Protein AF-A0A8S3IRY0-F1 (afdb_monomer_lite)

Structure (mmCIF, N/CA/C/O backbone):
data_AF-A0A8S3IRY0-F1
#
_entry.id   AF-A0A8S3IRY0-F1
#
loop_
_atom_site.group_PDB
_atom_site.id
_atom_site.type_symbol
_atom_site.label_atom_id
_atom_site.label_alt_id
_atom_site.label_comp_id
_atom_site.label_asym_id
_atom_site.label_entity_id
_atom_site.label_seq_id
_atom_site.pdbx_PDB_ins_code
_atom_site.Cartn_x
_atom_site.Cartn_y
_atom_site.Cartn_z
_atom_site.occupancy
_atom_site.B_iso_or_equiv
_atom_site.auth_seq_id
_atom_site.auth_comp_id
_atom_site.auth_asym_id
_atom_site.auth_atom_id
_atom_site.pdbx_PDB_model_num
ATOM 1 N N . MET A 1 1 ? 12.748 3.966 -2.508 1.00 81.06 1 MET A N 1
ATOM 2 C CA . MET A 1 1 ? 11.471 3.591 -1.852 1.00 81.06 1 MET A CA 1
ATOM 3 C C . MET A 1 1 ? 11.578 2.173 -1.294 1.00 81.06 1 MET A C 1
ATOM 5 O O . MET A 1 1 ? 12.312 1.387 -1.878 1.00 81.06 1 MET A O 1
ATOM 9 N N . SER A 1 2 ? 10.884 1.842 -0.197 1.00 91.06 2 SER A N 1
ATOM 10 C CA . SER A 1 2 ? 10.804 0.471 0.347 1.00 91.06 2 SER A CA 1
ATOM 11 C C . SER A 1 2 ? 9.357 0.097 0.680 1.00 91.06 2 SER A C 1
ATOM 13 O O . SER A 1 2 ? 8.567 0.961 1.067 1.00 91.06 2 SER A O 1
ATOM 15 N N . GLY A 1 3 ? 9.006 -1.189 0.567 1.00 91.81 3 GLY A N 1
ATOM 16 C CA . GLY A 1 3 ? 7.647 -1.660 0.862 1.00 91.81 3 GLY A CA 1
ATOM 17 C C . GLY A 1 3 ? 7.229 -1.417 2.317 1.00 91.81 3 GLY A C 1
ATOM 18 O O . GLY A 1 3 ? 6.085 -1.059 2.582 1.00 91.81 3 GLY A O 1
ATOM 19 N N . ALA A 1 4 ? 8.167 -1.517 3.265 1.00 94.50 4 ALA A N 1
ATOM 20 C CA . ALA A 1 4 ? 7.911 -1.207 4.673 1.00 94.50 4 ALA A CA 1
ATOM 21 C C . ALA A 1 4 ? 7.519 0.266 4.880 1.00 94.50 4 ALA A C 1
ATOM 23 O O . ALA A 1 4 ? 6.566 0.555 5.600 1.00 94.50 4 ALA A O 1
ATOM 24 N N . ALA A 1 5 ? 8.203 1.197 4.209 1.00 95.94 5 ALA A N 1
ATOM 25 C CA . ALA A 1 5 ? 7.893 2.618 4.311 1.00 95.94 5 ALA A CA 1
ATOM 26 C C . ALA A 1 5 ? 6.537 2.972 3.669 1.00 95.94 5 ALA A C 1
ATOM 28 O O . ALA A 1 5 ? 5.819 3.823 4.194 1.00 95.94 5 ALA A O 1
ATOM 29 N N . VAL A 1 6 ? 6.141 2.277 2.593 1.00 96.31 6 VAL A N 1
ATOM 30 C CA . VAL A 1 6 ? 4.788 2.398 2.020 1.00 96.31 6 VAL A CA 1
ATOM 31 C C . VAL A 1 6 ? 3.732 1.927 3.021 1.00 96.31 6 VAL A C 1
ATOM 33 O O . VAL A 1 6 ? 2.765 2.645 3.251 1.00 96.31 6 VAL A O 1
ATOM 36 N N . ILE A 1 7 ? 3.936 0.781 3.684 1.00 97.31 7 ILE A N 1
ATOM 37 C CA . ILE A 1 7 ? 3.011 0.272 4.716 1.00 97.31 7 ILE A CA 1
ATOM 38 C C . ILE A 1 7 ? 2.888 1.254 5.889 1.00 97.31 7 ILE A C 1
ATOM 40 O O . ILE A 1 7 ? 1.783 1.487 6.377 1.00 97.31 7 ILE A O 1
ATOM 44 N N . ILE A 1 8 ? 3.998 1.854 6.333 1.00 97.94 8 ILE A N 1
ATOM 45 C CA . ILE A 1 8 ? 3.982 2.875 7.392 1.00 97.94 8 ILE A CA 1
ATOM 46 C C . ILE A 1 8 ? 3.138 4.078 6.958 1.00 97.94 8 ILE A C 1
ATOM 48 O O . ILE A 1 8 ? 2.254 4.495 7.702 1.00 97.94 8 ILE A O 1
ATOM 52 N N . SER A 1 9 ? 3.375 4.617 5.758 1.00 97.75 9 SER A N 1
ATOM 53 C CA . SER A 1 9 ? 2.623 5.773 5.256 1.00 97.75 9 SER A CA 1
ATOM 54 C C . SER A 1 9 ? 1.136 5.452 5.078 1.00 97.75 9 SER A C 1
ATOM 56 O O . SER A 1 9 ? 0.280 6.180 5.571 1.00 97.75 9 SER A O 1
ATOM 58 N N . HIS A 1 10 ? 0.821 4.29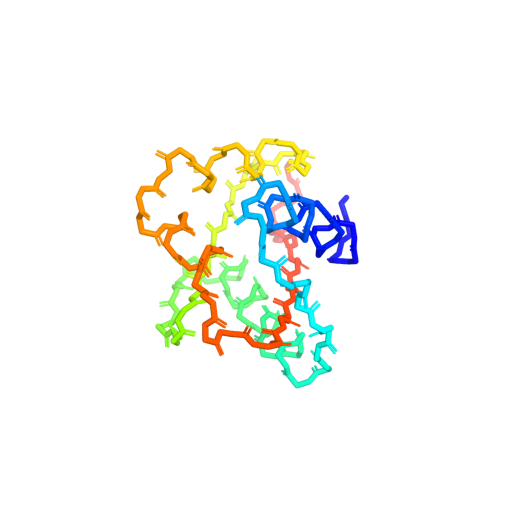8 4.487 1.00 97.81 10 HIS A N 1
ATOM 59 C CA . HIS A 1 10 ? -0.535 3.768 4.368 1.00 97.81 10 HIS A CA 1
ATOM 60 C C . HIS A 1 10 ? -1.254 3.692 5.722 1.00 97.81 10 HIS A C 1
ATOM 62 O O . HIS A 1 10 ? -2.379 4.171 5.870 1.00 97.81 10 HIS A O 1
ATOM 68 N N . ASN A 1 11 ? -0.597 3.132 6.740 1.00 98.44 11 ASN A N 1
ATOM 69 C CA . ASN A 1 11 ? -1.191 3.012 8.067 1.00 98.44 11 ASN A CA 1
ATOM 70 C C . ASN A 1 11 ? -1.401 4.372 8.751 1.00 98.44 11 ASN A C 1
ATOM 72 O O . ASN A 1 11 ? -2.374 4.496 9.489 1.00 98.44 11 ASN A O 1
ATOM 76 N N . ARG A 1 12 ? -0.602 5.408 8.453 1.00 98.38 12 ARG A N 1
ATOM 77 C CA . ARG A 1 12 ? -0.870 6.774 8.944 1.00 98.38 12 ARG A CA 1
ATOM 78 C C . ARG A 1 12 ? -2.194 7.330 8.416 1.00 98.38 12 ARG A C 1
ATOM 80 O O . ARG A 1 12 ? -2.936 7.921 9.191 1.00 98.38 12 ARG A O 1
ATOM 87 N N . TYR A 1 13 ? -2.524 7.093 7.143 1.00 98.06 13 TYR A N 1
ATOM 88 C CA . TYR A 1 13 ? -3.823 7.495 6.578 1.00 98.06 13 TYR A CA 1
ATOM 89 C C . TYR A 1 13 ? -4.997 6.716 7.174 1.00 98.06 13 TYR A C 1
ATOM 91 O O . TYR A 1 13 ? -6.076 7.266 7.368 1.00 98.06 13 TYR A O 1
ATOM 99 N N . ARG A 1 14 ? -4.797 5.436 7.502 1.00 98.44 14 ARG A N 1
ATOM 100 C CA . ARG A 1 14 ? -5.812 4.660 8.227 1.00 98.44 14 ARG A CA 1
ATOM 101 C C . ARG A 1 14 ? -6.032 5.207 9.629 1.00 98.44 14 ARG A C 1
ATOM 103 O O . ARG A 1 14 ? -7.169 5.420 10.030 1.00 98.44 14 ARG A O 1
ATOM 110 N N . GLN A 1 15 ? -4.950 5.483 10.347 1.00 98.38 15 GLN A N 1
ATOM 111 C CA . GLN A 1 15 ? -5.014 6.018 11.702 1.00 98.38 15 GLN A CA 1
ATOM 112 C C . GLN A 1 15 ? -5.653 7.411 11.743 1.00 98.38 15 GLN A C 1
ATOM 114 O O . GLN A 1 15 ? -6.472 7.656 12.621 1.00 98.38 15 GLN A O 1
ATOM 119 N N . SER A 1 16 ? -5.368 8.294 10.776 1.00 97.81 16 SER A N 1
ATOM 120 C CA . SER A 1 16 ? -6.038 9.603 10.687 1.00 97.81 16 SER A CA 1
ATOM 121 C C . SER A 1 16 ? -7.538 9.501 10.382 1.00 97.81 16 SER A C 1
ATOM 123 O O . SER A 1 16 ? -8.283 10.437 10.655 1.00 97.81 16 SER A O 1
ATOM 125 N N . ALA A 1 17 ? -7.986 8.356 9.862 1.00 97.62 17 ALA A N 1
ATOM 126 C CA . ALA A 1 17 ? -9.389 8.012 9.657 1.00 97.62 17 ALA A CA 1
ATOM 127 C C . ALA A 1 17 ? -9.973 7.130 10.783 1.00 97.62 17 ALA A C 1
ATOM 129 O O . ALA A 1 17 ? -11.022 6.520 10.592 1.00 97.62 17 ALA A O 1
ATOM 130 N N . ASN A 1 18 ? -9.311 7.037 11.945 1.00 98.12 18 ASN A N 1
ATOM 131 C CA . ASN A 1 18 ? -9.715 6.204 13.089 1.00 98.12 18 ASN A CA 1
ATOM 132 C C . ASN A 1 18 ? -9.805 4.694 12.791 1.00 98.12 18 ASN A C 1
ATOM 134 O O . ASN A 1 18 ? -10.542 3.957 13.445 1.00 98.12 18 ASN A O 1
ATOM 138 N N . LEU A 1 19 ? -9.035 4.204 11.819 1.00 98.12 19 LEU A N 1
ATOM 139 C CA . LEU A 1 19 ? -8.955 2.786 11.482 1.00 98.12 19 LEU A CA 1
ATOM 140 C C . LEU A 1 19 ? -7.700 2.146 12.070 1.00 98.12 19 LEU A C 1
ATOM 142 O O . LEU A 1 19 ? -6.611 2.724 12.077 1.00 98.12 19 LEU A O 1
ATOM 146 N N . ALA A 1 20 ? -7.837 0.885 12.481 1.00 97.88 20 ALA A N 1
ATOM 147 C CA . ALA A 1 20 ? -6.702 0.080 12.910 1.00 97.88 20 ALA A CA 1
ATOM 148 C C . ALA A 1 20 ? -5.666 -0.080 11.773 1.00 97.88 20 ALA A C 1
ATOM 150 O O . ALA A 1 20 ? -6.053 -0.252 10.602 1.00 97.88 20 ALA A O 1
ATOM 151 N N . PRO A 1 21 ? -4.358 -0.072 12.095 1.00 98.25 21 PRO A N 1
ATOM 152 C CA . PRO A 1 21 ? -3.310 -0.337 11.119 1.00 98.25 21 PRO A CA 1
ATOM 153 C C . PRO A 1 21 ? -3.420 -1.768 10.581 1.00 98.25 21 PRO A C 1
ATOM 155 O O . PRO A 1 21 ? -3.807 -2.694 11.295 1.00 98.25 21 PRO A O 1
ATOM 158 N N . LEU A 1 22 ? -3.049 -1.964 9.316 1.00 98.12 22 LEU A N 1
ATOM 159 C CA . LEU A 1 22 ? -2.964 -3.299 8.728 1.00 98.12 22 LEU A CA 1
ATOM 160 C C . LEU A 1 22 ? -1.643 -3.964 9.112 1.00 98.12 22 LEU A C 1
ATOM 162 O O . LEU A 1 22 ? -0.576 -3.348 9.023 1.00 98.12 22 LEU A O 1
ATOM 166 N N . ALA A 1 23 ? -1.708 -5.244 9.477 1.00 97.69 23 ALA A N 1
ATOM 167 C CA . ALA A 1 23 ? -0.527 -6.050 9.747 1.00 97.69 23 ALA A CA 1
ATOM 168 C C . ALA A 1 23 ? 0.130 -6.507 8.438 1.00 97.69 23 ALA A C 1
ATOM 170 O O . ALA A 1 23 ? -0.524 -7.005 7.516 1.00 97.69 23 ALA A O 1
ATOM 171 N N . ALA A 1 24 ? 1.451 -6.397 8.354 1.00 96.69 24 ALA A N 1
ATOM 172 C CA . ALA A 1 24 ? 2.168 -6.837 7.169 1.00 96.69 24 ALA A CA 1
ATOM 173 C C . ALA A 1 24 ? 2.076 -8.376 7.014 1.00 96.69 24 ALA A C 1
ATOM 17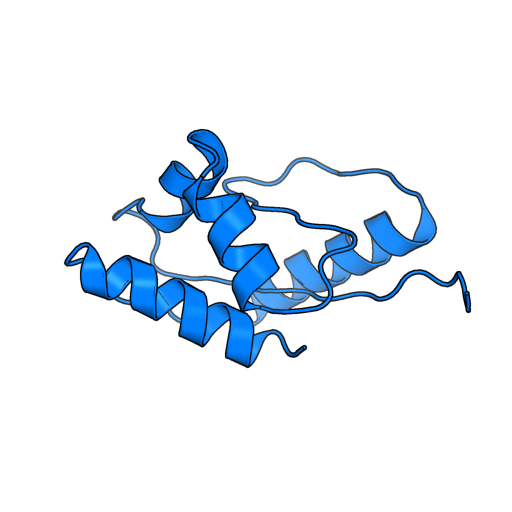5 O O . ALA A 1 24 ? 2.218 -9.133 7.977 1.00 96.69 24 ALA A O 1
ATOM 176 N N . SER A 1 25 ? 1.826 -8.868 5.800 1.00 96.88 25 SER A N 1
ATOM 177 C CA . SER A 1 25 ? 1.684 -10.301 5.506 1.00 96.88 25 SER A CA 1
ATOM 178 C C . SER A 1 25 ? 2.737 -10.766 4.516 1.00 96.88 25 SER A C 1
ATOM 180 O O . SER A 1 25 ? 2.801 -10.235 3.411 1.00 96.88 25 SER A O 1
ATOM 182 N N . GLN A 1 26 ? 3.521 -11.790 4.865 1.00 95.44 26 GLN A N 1
ATOM 183 C CA . GLN A 1 26 ? 4.517 -12.345 3.943 1.00 95.44 26 GLN A CA 1
ATOM 184 C C . GLN A 1 26 ? 3.863 -12.905 2.677 1.00 95.44 26 GLN A C 1
ATOM 186 O O . GLN A 1 26 ? 4.344 -12.648 1.581 1.00 95.44 26 GLN A O 1
ATOM 191 N N . ARG A 1 27 ? 2.724 -13.597 2.812 1.00 95.38 27 ARG A N 1
ATOM 192 C CA . ARG A 1 27 ? 1.978 -14.131 1.665 1.00 95.38 27 ARG A CA 1
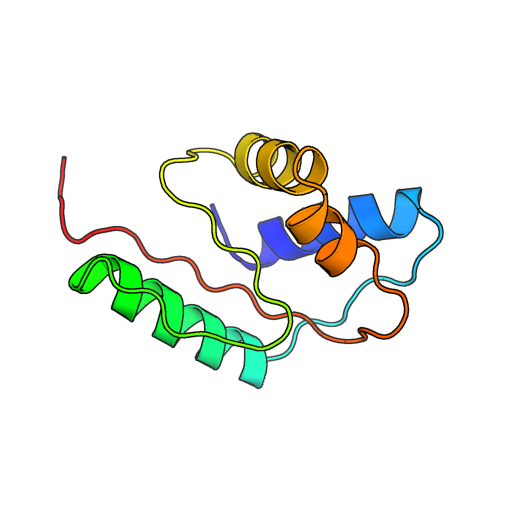ATOM 193 C C . ARG A 1 27 ? 1.548 -13.020 0.704 1.00 95.38 27 ARG A C 1
ATOM 195 O O . ARG A 1 27 ? 1.765 -13.145 -0.495 1.00 95.38 27 ARG A O 1
ATOM 202 N N . LEU A 1 28 ? 0.978 -11.930 1.227 1.00 95.12 28 LEU A N 1
ATOM 203 C CA . LEU A 1 28 ? 0.558 -10.798 0.390 1.00 95.12 28 LEU A CA 1
ATOM 204 C C . LEU A 1 28 ? 1.759 -10.043 -0.183 1.00 95.12 28 LEU A C 1
ATOM 206 O O . LEU A 1 28 ? 1.693 -9.597 -1.317 1.00 95.12 28 LEU A O 1
ATOM 210 N N . ARG A 1 29 ? 2.863 -9.919 0.566 1.00 95.00 29 ARG A N 1
ATOM 211 C CA . ARG A 1 29 ? 4.110 -9.338 0.046 1.00 95.00 29 ARG A CA 1
ATOM 212 C C . ARG A 1 29 ? 4.646 -10.141 -1.134 1.00 95.00 29 ARG A C 1
ATOM 214 O O . ARG A 1 29 ? 4.988 -9.545 -2.143 1.00 95.00 29 ARG A O 1
ATOM 221 N N . ASN A 1 30 ? 4.675 -11.469 -1.028 1.00 94.25 30 ASN A N 1
ATOM 222 C CA . ASN A 1 30 ? 5.134 -12.336 -2.112 1.00 94.25 30 ASN A CA 1
ATOM 223 C C . ASN A 1 30 ? 4.236 -12.197 -3.349 1.00 94.25 30 ASN A C 1
ATOM 225 O O . ASN A 1 30 ? 4.747 -12.038 -4.453 1.00 94.25 30 ASN A O 1
ATOM 229 N N . ALA A 1 31 ? 2.912 -12.196 -3.157 1.00 92.44 31 ALA A N 1
ATOM 230 C CA . ALA A 1 31 ? 1.955 -11.995 -4.244 1.00 92.44 31 ALA A CA 1
ATOM 231 C C . ALA A 1 31 ? 2.135 -10.622 -4.916 1.00 92.44 31 ALA A C 1
ATOM 233 O O . ALA A 1 31 ? 2.313 -10.551 -6.129 1.00 92.44 31 ALA A O 1
ATOM 234 N N . ALA A 1 32 ? 2.190 -9.547 -4.125 1.00 93.50 32 ALA A N 1
ATOM 235 C CA . ALA A 1 32 ? 2.384 -8.190 -4.626 1.00 93.50 32 ALA A CA 1
ATOM 236 C C . ALA A 1 32 ? 3.741 -8.020 -5.329 1.00 93.50 32 ALA A C 1
ATOM 238 O O . ALA A 1 32 ? 3.826 -7.333 -6.339 1.00 93.50 32 ALA A O 1
ATOM 239 N N . GLN A 1 33 ? 4.808 -8.660 -4.837 1.00 94.00 33 GLN A N 1
ATOM 240 C CA . GLN A 1 33 ? 6.117 -8.615 -5.490 1.00 94.00 33 GLN A CA 1
ATOM 241 C C . GLN A 1 33 ? 6.115 -9.364 -6.825 1.00 94.00 33 GLN A C 1
ATOM 243 O O . GLN A 1 33 ? 6.667 -8.859 -7.799 1.00 94.00 33 GLN A O 1
ATOM 248 N N . SER A 1 34 ? 5.479 -10.537 -6.885 1.00 92.81 34 SER A N 1
ATOM 249 C CA . SER A 1 34 ? 5.312 -11.280 -8.136 1.00 92.81 34 SER A CA 1
ATOM 250 C C . SER A 1 34 ? 4.553 -10.450 -9.168 1.00 92.81 34 SER A C 1
ATOM 252 O O . SER A 1 34 ? 4.970 -10.378 -10.321 1.00 92.81 34 SER A O 1
ATOM 254 N N . HIS A 1 35 ? 3.481 -9.776 -8.746 1.00 91.25 35 HIS A N 1
ATOM 255 C CA . HIS A 1 35 ? 2.702 -8.919 -9.631 1.00 91.25 35 HIS A CA 1
ATOM 256 C C . HIS A 1 35 ? 3.489 -7.675 -10.071 1.00 91.25 35 HIS A C 1
ATOM 258 O O . HIS A 1 35 ? 3.548 -7.377 -11.260 1.00 91.25 35 HIS A O 1
ATOM 264 N N . ALA A 1 36 ? 4.185 -6.997 -9.155 1.00 91.25 36 ALA A N 1
ATOM 265 C CA . ALA A 1 36 ? 5.037 -5.858 -9.496 1.00 91.25 36 ALA A CA 1
ATOM 266 C C . ALA A 1 36 ? 6.124 -6.236 -10.516 1.00 91.25 36 ALA A C 1
ATOM 268 O O . ALA A 1 36 ? 6.367 -5.488 -11.459 1.00 91.25 36 ALA A O 1
ATOM 269 N N . ASN A 1 37 ? 6.747 -7.409 -10.361 1.00 92.12 37 ASN A N 1
ATOM 270 C CA . ASN A 1 37 ? 7.722 -7.925 -11.322 1.00 92.12 37 ASN A CA 1
ATOM 271 C C . ASN A 1 37 ? 7.081 -8.220 -12.683 1.00 92.12 37 ASN A C 1
ATOM 273 O O . ASN A 1 37 ? 7.657 -7.880 -13.712 1.00 92.12 37 ASN A O 1
ATOM 277 N N . HIS A 1 38 ? 5.887 -8.818 -12.694 1.00 90.38 38 HIS A N 1
ATOM 278 C CA . HIS A 1 38 ? 5.154 -9.085 -13.928 1.00 90.38 38 HIS A CA 1
ATOM 279 C C . HIS A 1 38 ? 4.812 -7.791 -14.681 1.00 90.38 38 HIS A C 1
ATOM 281 O O . HIS A 1 38 ? 5.109 -7.688 -15.871 1.00 90.38 38 HIS A O 1
ATOM 287 N N . MET A 1 39 ? 4.271 -6.782 -13.988 1.00 89.12 39 MET A N 1
ATOM 288 C CA . MET A 1 39 ? 3.971 -5.469 -14.572 1.00 89.12 39 MET A CA 1
ATOM 289 C C . MET A 1 39 ? 5.227 -4.796 -15.131 1.00 89.12 39 MET A C 1
ATOM 291 O O . MET A 1 39 ? 5.193 -4.268 -16.240 1.00 89.12 39 MET A O 1
ATOM 295 N N . ALA A 1 40 ? 6.346 -4.859 -14.402 1.00 88.25 40 ALA A N 1
ATOM 296 C CA . ALA A 1 40 ? 7.618 -4.284 -14.840 1.00 88.25 40 ALA A CA 1
ATOM 297 C C . ALA A 1 40 ? 8.171 -4.934 -16.121 1.00 88.25 40 ALA A C 1
ATOM 299 O O . ALA A 1 40 ? 8.864 -4.272 -16.884 1.00 88.25 40 ALA A O 1
ATOM 300 N N . GLN A 1 41 ? 7.870 -6.213 -16.362 1.00 87.06 41 GLN A N 1
ATOM 301 C CA . GLN A 1 41 ? 8.358 -6.956 -17.530 1.00 87.06 41 GLN A CA 1
ATOM 302 C C . GLN A 1 41 ? 7.416 -6.880 -18.732 1.00 87.06 41 GLN A C 1
ATOM 304 O O . GLN A 1 41 ? 7.864 -6.867 -19.873 1.00 87.06 41 GLN A O 1
ATOM 309 N N . THR A 1 42 ? 6.109 -6.881 -18.485 1.00 87.19 42 THR A N 1
ATOM 310 C CA . THR A 1 42 ? 5.105 -7.119 -19.535 1.00 87.19 42 THR A CA 1
ATOM 311 C C . THR A 1 42 ? 4.199 -5.926 -19.791 1.00 87.19 42 THR A C 1
ATOM 313 O O . THR A 1 42 ? 3.493 -5.907 -20.797 1.00 87.19 42 THR A O 1
ATOM 316 N N . ARG A 1 43 ? 4.186 -4.942 -18.880 1.00 83.56 43 ARG A N 1
ATOM 317 C CA . ARG A 1 43 ? 3.206 -3.845 -18.839 1.00 83.56 43 ARG A CA 1
ATOM 318 C C . ARG A 1 43 ? 1.748 -4.327 -18.742 1.00 83.56 43 ARG A C 1
ATOM 320 O O . ARG A 1 43 ? 0.832 -3.565 -19.039 1.00 83.56 43 ARG A O 1
ATOM 327 N N . GLN A 1 44 ? 1.521 -5.570 -18.312 1.00 84.00 44 GLN A N 1
ATOM 328 C CA . GLN A 1 44 ? 0.195 -6.145 -18.085 1.00 84.00 44 GLN A CA 1
ATOM 329 C C . GLN A 1 44 ? -0.120 -6.217 -16.589 1.00 84.00 44 GLN A C 1
ATOM 331 O O . GLN A 1 44 ? 0.749 -6.526 -15.776 1.00 84.00 44 GLN A O 1
ATOM 336 N N . ILE A 1 45 ? -1.380 -5.945 -16.244 1.00 80.38 45 ILE A N 1
ATOM 337 C CA . ILE A 1 45 ? -1.924 -6.053 -14.885 1.00 80.38 45 ILE A CA 1
ATOM 338 C C . ILE A 1 45 ? -2.817 -7.292 -14.833 1.00 80.38 45 ILE A C 1
ATOM 340 O O . ILE A 1 45 ? -3.670 -7.474 -15.704 1.00 80.38 45 ILE A O 1
ATOM 344 N N . TRP A 1 46 ? -2.668 -8.127 -13.808 1.00 80.81 46 TRP A N 1
ATOM 345 C CA . TRP A 1 46 ? -3.627 -9.192 -13.509 1.00 80.81 46 TRP A CA 1
ATOM 346 C C . TRP A 1 46 ? -4.514 -8.768 -12.342 1.00 80.81 46 TRP A C 1
ATOM 348 O O . TRP A 1 46 ? -4.041 -8.191 -11.371 1.00 80.81 46 TRP A O 1
ATOM 358 N N . SER A 1 47 ? -5.817 -9.035 -12.419 1.00 73.12 47 SER A N 1
ATOM 359 C CA . SER A 1 47 ? -6.743 -8.570 -11.383 1.00 73.12 47 SER A CA 1
ATOM 360 C C . SER A 1 47 ? -6.547 -9.329 -10.066 1.00 73.12 47 SER A C 1
ATOM 362 O O . SER A 1 47 ? -6.579 -10.561 -10.033 1.00 73.12 47 SER A O 1
ATOM 364 N N . ALA A 1 48 ? -6.394 -8.585 -8.972 1.00 70.69 48 ALA A N 1
ATOM 365 C CA . ALA A 1 48 ? -6.434 -9.092 -7.608 1.00 70.69 48 ALA A CA 1
ATOM 366 C C . ALA A 1 48 ? -7.520 -8.369 -6.795 1.00 70.69 48 ALA A C 1
ATOM 368 O O . ALA A 1 48 ? -7.940 -7.255 -7.113 1.00 70.69 48 ALA A O 1
ATOM 369 N N . VAL A 1 49 ? -7.985 -9.005 -5.718 1.00 69.75 49 VAL A N 1
ATOM 370 C CA . VAL A 1 49 ? -8.989 -8.410 -4.825 1.00 69.75 49 VAL A CA 1
ATOM 371 C C . VAL A 1 49 ? -8.326 -7.317 -3.979 1.00 69.75 49 VAL A C 1
ATOM 373 O O . VAL A 1 49 ? -7.415 -7.615 -3.207 1.00 69.75 49 VAL A O 1
ATOM 376 N N . ALA A 1 50 ? -8.824 -6.079 -4.098 1.00 79.19 50 ALA A N 1
ATOM 377 C CA . ALA A 1 50 ? -8.406 -4.902 -3.322 1.00 79.19 50 ALA A CA 1
ATOM 378 C C . ALA A 1 50 ? -6.948 -4.453 -3.532 1.00 79.19 50 ALA A C 1
ATOM 380 O O . ALA A 1 50 ? -6.208 -4.209 -2.576 1.00 79.19 50 ALA A O 1
ATOM 381 N N . GLU A 1 51 ? -6.529 -4.346 -4.791 1.00 86.25 51 GLU A N 1
ATOM 382 C CA . GLU A 1 51 ? -5.188 -3.899 -5.155 1.00 86.25 51 GLU A CA 1
ATOM 383 C C . GLU A 1 51 ? -5.151 -2.411 -5.529 1.00 86.25 51 GLU A C 1
ATOM 385 O O . GLU A 1 51 ? -6.001 -1.919 -6.267 1.00 86.25 51 GLU A O 1
ATOM 390 N N . ASN A 1 52 ? -4.122 -1.712 -5.043 1.00 88.81 52 ASN A N 1
ATOM 391 C CA . ASN A 1 52 ? -3.755 -0.380 -5.509 1.00 88.81 52 ASN A CA 1
ATOM 392 C C . ASN A 1 52 ? -2.399 -0.470 -6.213 1.00 88.81 52 ASN A C 1
ATOM 394 O O . ASN A 1 52 ? -1.405 -0.864 -5.599 1.00 88.81 52 ASN A O 1
ATOM 398 N N . VAL A 1 53 ? -2.356 -0.069 -7.481 1.00 87.94 53 VAL A N 1
ATOM 399 C CA . VAL A 1 53 ? -1.138 -0.033 -8.301 1.00 87.94 53 VAL A CA 1
ATOM 400 C C . VAL A 1 53 ? -0.735 1.421 -8.537 1.00 87.94 53 VAL A C 1
ATOM 402 O O . VAL A 1 53 ? -1.581 2.311 -8.625 1.00 87.94 53 VAL A O 1
ATOM 405 N N . ALA A 1 54 ? 0.568 1.678 -8.586 1.00 87.75 54 ALA A N 1
ATOM 406 C CA . ALA A 1 54 ? 1.140 2.968 -8.944 1.00 87.75 54 ALA A CA 1
ATOM 407 C C . ALA A 1 54 ? 2.413 2.729 -9.767 1.00 87.75 54 ALA A C 1
ATOM 409 O O . ALA A 1 54 ? 3.174 1.806 -9.469 1.00 87.75 54 ALA A O 1
ATOM 410 N N . ALA A 1 55 ? 2.630 3.547 -10.793 1.00 85.69 55 ALA A N 1
ATOM 411 C CA . ALA A 1 55 ? 3.818 3.534 -11.636 1.00 85.69 55 ALA A CA 1
ATOM 412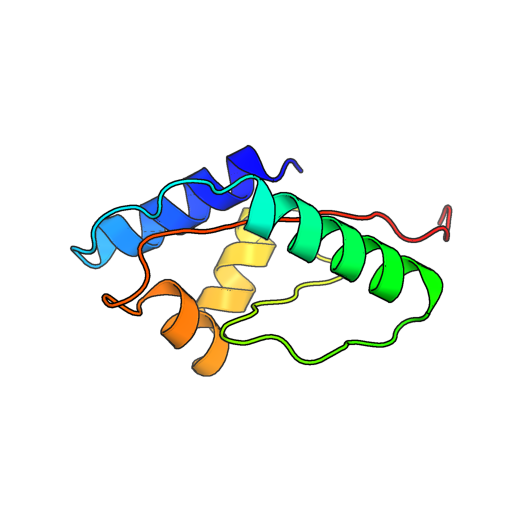 C C . ALA A 1 55 ? 4.299 4.975 -11.854 1.00 85.69 55 ALA A C 1
ATOM 414 O O . ALA A 1 55 ? 3.483 5.895 -11.895 1.00 85.69 55 ALA A O 1
ATOM 415 N N . GLU A 1 56 ? 5.618 5.143 -12.002 1.00 86.25 56 GLU A N 1
ATOM 416 C CA . GLU A 1 56 ? 6.316 6.411 -12.304 1.00 86.25 56 GLU A CA 1
ATOM 417 C C . GLU A 1 56 ? 6.467 7.413 -11.143 1.00 86.25 56 GLU A C 1
ATOM 419 O O . GLU A 1 56 ? 7.254 8.354 -11.239 1.00 86.25 56 GLU A O 1
ATOM 424 N N . GLN A 1 57 ? 5.807 7.215 -9.999 1.00 88.62 57 GLN A N 1
ATOM 425 C CA . GLN A 1 57 ? 6.056 8.053 -8.822 1.00 88.62 57 GLN A CA 1
ATOM 426 C C . GLN A 1 57 ? 7.448 7.769 -8.245 1.00 88.62 57 GLN A C 1
ATOM 428 O O . GLN A 1 57 ? 7.842 6.619 -8.047 1.00 88.62 57 GLN A O 1
ATOM 433 N N . THR A 1 58 ? 8.185 8.823 -7.898 1.00 88.94 58 THR A N 1
ATOM 434 C CA . THR A 1 58 ? 9.554 8.709 -7.366 1.00 88.94 58 THR A CA 1
ATOM 435 C C . THR A 1 58 ? 9.598 8.761 -5.839 1.00 88.94 58 THR A C 1
ATOM 437 O O . THR A 1 58 ? 10.597 8.377 -5.222 1.00 88.94 58 THR A O 1
ATOM 440 N N . THR A 1 59 ? 8.499 9.182 -5.202 1.00 93.12 59 THR A N 1
ATOM 441 C CA . THR A 1 59 ? 8.387 9.316 -3.745 1.00 93.12 59 THR A CA 1
ATOM 442 C C . THR A 1 59 ? 7.138 8.636 -3.184 1.00 93.12 59 THR A C 1
ATOM 444 O O . THR A 1 59 ? 6.089 8.570 -3.821 1.00 93.12 59 THR A O 1
ATOM 447 N N . ILE A 1 60 ? 7.221 8.195 -1.925 1.00 93.81 60 ILE A N 1
ATOM 448 C CA . ILE A 1 60 ? 6.077 7.612 -1.201 1.00 93.81 60 ILE A CA 1
ATOM 449 C C . ILE A 1 60 ? 4.948 8.638 -1.043 1.00 93.81 60 ILE A C 1
ATOM 451 O O . ILE A 1 60 ? 3.780 8.269 -1.111 1.00 93.81 60 ILE A O 1
ATOM 455 N N . ASN A 1 61 ? 5.279 9.920 -0.863 1.00 95.12 61 ASN A N 1
ATOM 456 C CA . ASN A 1 61 ? 4.274 10.976 -0.755 1.00 95.12 61 ASN A CA 1
ATOM 457 C C . ASN A 1 61 ? 3.473 11.120 -2.050 1.00 95.12 61 ASN A C 1
ATOM 459 O O . ASN A 1 61 ? 2.256 11.221 -1.983 1.00 95.12 61 ASN A O 1
ATOM 463 N N . GLN A 1 62 ? 4.122 11.070 -3.216 1.00 95.69 62 GLN A N 1
ATOM 464 C CA . GLN A 1 62 ? 3.407 11.075 -4.495 1.00 95.69 62 GLN A CA 1
ATOM 465 C C . GLN A 1 62 ? 2.490 9.856 -4.623 1.00 95.69 62 GLN A C 1
ATOM 467 O O . GLN A 1 62 ? 1.314 10.032 -4.917 1.00 95.69 62 GLN A O 1
ATOM 472 N N . VAL A 1 63 ? 2.989 8.648 -4.323 1.00 95.75 63 VAL A N 1
ATOM 473 C CA . VAL A 1 63 ? 2.181 7.413 -4.355 1.00 95.75 63 VAL A CA 1
ATOM 474 C C . VAL A 1 63 ? 0.934 7.543 -3.475 1.00 95.75 63 VAL A C 1
ATOM 476 O O . VAL A 1 63 ? -0.184 7.320 -3.938 1.00 95.75 63 VAL A O 1
ATOM 479 N N . MET A 1 64 ? 1.110 7.945 -2.213 1.00 97.12 64 MET A N 1
ATOM 480 C CA . MET A 1 64 ? -0.009 8.065 -1.281 1.00 97.12 64 MET A CA 1
ATOM 481 C C . MET A 1 64 ? -0.984 9.171 -1.682 1.00 97.12 64 MET A C 1
ATOM 483 O O . MET A 1 64 ? -2.188 8.949 -1.616 1.00 97.12 64 MET A O 1
ATOM 487 N N . THR A 1 65 ? -0.500 10.329 -2.133 1.00 96.69 65 THR A N 1
ATOM 488 C CA . THR A 1 65 ? -1.361 11.414 -2.625 1.00 96.69 65 THR A CA 1
ATOM 489 C C . THR A 1 65 ? -2.182 10.963 -3.831 1.00 96.69 65 THR A C 1
ATOM 491 O O . THR A 1 65 ? -3.393 11.167 -3.853 1.00 96.69 65 THR A O 1
ATOM 494 N N . THR A 1 66 ? -1.560 10.290 -4.805 1.00 96.56 66 THR A N 1
ATOM 495 C CA . THR A 1 66 ? -2.256 9.741 -5.977 1.00 96.56 66 THR A CA 1
ATOM 496 C C . THR A 1 66 ? -3.348 8.751 -5.571 1.00 96.56 66 THR A C 1
ATOM 498 O O . THR A 1 66 ? -4.473 8.851 -6.059 1.00 96.56 66 THR A O 1
ATOM 501 N N . TRP A 1 67 ? -3.065 7.824 -4.652 1.00 97.50 67 TRP A N 1
ATOM 502 C CA . TRP A 1 67 ? -4.079 6.880 -4.176 1.00 97.50 67 TRP A CA 1
ATOM 503 C C . TRP A 1 67 ? -5.191 7.556 -3.373 1.00 97.50 67 TRP A C 1
ATOM 505 O O . TRP A 1 67 ? -6.359 7.264 -3.596 1.00 97.50 67 TRP A O 1
ATOM 515 N N . MET A 1 68 ? -4.870 8.485 -2.474 1.00 97.94 68 MET A N 1
ATOM 516 C CA . MET A 1 68 ? -5.877 9.132 -1.625 1.00 97.94 68 MET A CA 1
ATOM 517 C C . MET A 1 68 ? -6.801 10.092 -2.385 1.00 97.94 68 MET A C 1
ATOM 519 O O . MET A 1 68 ? -7.910 10.345 -1.910 1.00 97.94 68 MET A O 1
ATOM 523 N N . ASN A 1 69 ? -6.368 10.587 -3.550 1.00 97.50 69 ASN A N 1
ATOM 524 C CA . ASN A 1 69 ? -7.166 11.423 -4.451 1.00 97.50 69 ASN A CA 1
ATOM 525 C C . ASN A 1 69 ? -8.020 10.615 -5.448 1.00 97.50 69 ASN A C 1
ATOM 527 O O . ASN A 1 69 ? -8.842 11.198 -6.148 1.00 97.50 69 ASN A O 1
ATOM 531 N N . SER A 1 70 ? -7.850 9.291 -5.521 1.00 96.75 70 SER A N 1
ATOM 532 C CA . SER A 1 70 ? -8.674 8.405 -6.351 1.00 96.75 70 SER A CA 1
ATOM 533 C C . SER A 1 70 ? -9.714 7.689 -5.482 1.00 96.75 70 SER A C 1
ATOM 535 O O . SER A 1 70 ? -9.311 6.974 -4.563 1.00 96.75 70 SER A O 1
ATOM 537 N N . P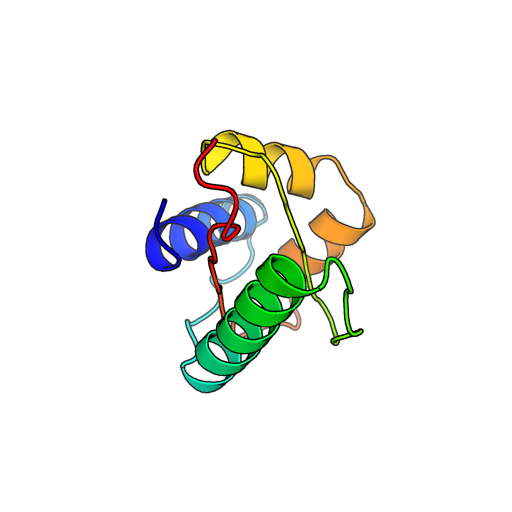RO A 1 71 ? -11.029 7.815 -5.757 1.00 95.75 71 PRO A N 1
ATOM 538 C CA . PRO A 1 71 ? -12.070 7.183 -4.943 1.00 95.75 71 PRO A CA 1
ATOM 539 C C . PRO A 1 71 ? -11.863 5.676 -4.746 1.00 95.75 71 PRO A C 1
ATOM 541 O O . PRO A 1 71 ? -11.793 5.216 -3.613 1.00 95.75 71 PRO A O 1
ATOM 544 N N . GLY A 1 72 ? -11.633 4.917 -5.824 1.00 94.69 72 GLY A N 1
ATOM 545 C CA . GLY A 1 72 ? -11.455 3.463 -5.725 1.00 94.69 72 GLY A CA 1
ATOM 546 C C . GLY A 1 72 ? -10.207 3.049 -4.937 1.00 94.69 72 GLY A C 1
ATOM 547 O O . GLY A 1 72 ? -10.253 2.128 -4.121 1.00 94.69 72 GLY A O 1
ATOM 548 N N . HIS A 1 73 ? -9.088 3.758 -5.118 1.00 96.38 73 HIS A N 1
ATOM 549 C CA . HIS A 1 73 ? -7.871 3.472 -4.352 1.00 96.38 73 HIS A CA 1
ATOM 550 C C . HIS A 1 73 ? -8.031 3.848 -2.876 1.00 96.38 73 HIS A C 1
ATOM 552 O O . HIS A 1 73 ? -7.583 3.111 -1.991 1.00 96.38 73 HIS A O 1
ATOM 558 N N . ARG A 1 74 ? -8.673 4.987 -2.605 1.00 97.62 74 ARG A N 1
ATOM 559 C CA . ARG A 1 74 ? -8.984 5.457 -1.257 1.00 97.62 74 ARG A CA 1
ATOM 560 C C . ARG A 1 74 ? -9.897 4.474 -0.528 1.00 97.62 74 ARG A C 1
ATOM 562 O O . ARG A 1 74 ? -9.626 4.175 0.635 1.00 97.62 74 ARG A O 1
ATOM 569 N N . ASP A 1 75 ? -10.911 3.939 -1.198 1.00 96.56 75 ASP A N 1
ATOM 570 C CA . ASP A 1 75 ? -11.830 2.956 -0.622 1.00 96.56 75 ASP A CA 1
ATOM 571 C C . ASP A 1 75 ? -11.085 1.695 -0.176 1.00 96.56 75 ASP A C 1
ATOM 573 O O . ASP A 1 75 ? -11.303 1.212 0.935 1.00 96.56 75 ASP A O 1
ATOM 577 N N . ASN A 1 76 ? -10.119 1.214 -0.966 1.00 95.94 76 ASN A N 1
ATOM 578 C CA . ASN A 1 76 ? -9.262 0.101 -0.553 1.00 95.94 76 ASN A CA 1
ATOM 579 C C . ASN A 1 76 ? -8.451 0.425 0.715 1.00 95.94 76 ASN A C 1
ATOM 581 O O . ASN A 1 76 ? -8.375 -0.396 1.632 1.00 95.94 76 ASN A O 1
ATOM 585 N N . ILE A 1 77 ? -7.874 1.628 0.802 1.00 97.19 77 ILE A N 1
ATOM 586 C CA . ILE A 1 77 ? -7.064 2.058 1.956 1.00 97.19 77 ILE A CA 1
ATOM 587 C C . ILE A 1 77 ? -7.925 2.192 3.217 1.00 97.19 77 ILE A C 1
ATOM 589 O O . ILE A 1 77 ? -7.488 1.805 4.304 1.00 97.19 77 ILE A O 1
ATOM 593 N N . LEU A 1 78 ? -9.142 2.723 3.087 1.00 97.62 78 LEU A N 1
ATOM 594 C CA . LEU A 1 78 ? -10.034 3.050 4.203 1.00 97.62 78 LEU A CA 1
ATOM 595 C C . LEU A 1 78 ? -11.060 1.956 4.527 1.00 97.62 78 LEU A C 1
ATOM 597 O O . LEU A 1 78 ? -11.899 2.125 5.410 1.00 97.62 78 LEU A O 1
ATOM 601 N N . ASN A 1 79 ? -10.975 0.795 3.885 1.00 96.12 79 ASN A N 1
ATOM 602 C CA . ASN A 1 79 ? -11.852 -0.318 4.212 1.00 96.12 79 ASN A CA 1
ATOM 603 C C . ASN A 1 79 ? -11.495 -0.917 5.592 1.00 96.12 79 ASN A C 1
ATOM 605 O O . ASN A 1 79 ? -10.389 -1.431 5.819 1.00 96.12 79 ASN A O 1
ATOM 609 N N . GLY A 1 80 ? -12.440 -0.863 6.536 1.00 95.50 80 GLY A N 1
ATOM 610 C CA . GLY A 1 80 ? -12.281 -1.382 7.903 1.00 95.50 80 GLY A CA 1
ATOM 611 C C . GLY A 1 80 ? -12.231 -2.914 8.011 1.00 95.50 80 GLY A C 1
ATOM 612 O O . GLY A 1 80 ? -11.757 -3.451 9.024 1.00 95.50 80 GLY A O 1
ATOM 613 N N . ASN A 1 81 ? -12.658 -3.625 6.963 1.00 96.25 81 ASN A N 1
ATOM 614 C CA . ASN A 1 81 ? -12.694 -5.089 6.929 1.00 96.25 81 ASN A CA 1
ATOM 615 C C . ASN A 1 81 ? -11.309 -5.699 6.702 1.00 96.25 81 ASN A C 1
ATOM 617 O O . ASN A 1 81 ? -11.050 -6.826 7.128 1.00 96.25 81 ASN A O 1
ATOM 621 N N . TYR A 1 82 ? -10.382 -4.958 6.092 1.00 96.12 82 TYR A N 1
ATOM 622 C CA . TYR A 1 82 ? -9.021 -5.441 5.902 1.00 96.12 82 TYR A CA 1
ATOM 623 C C . TYR A 1 82 ? -8.244 -5.450 7.214 1.00 96.12 82 TYR A C 1
ATOM 625 O O . TYR A 1 82 ? -8.347 -4.542 8.040 1.00 96.12 82 TYR A O 1
ATOM 633 N N . LYS A 1 83 ? -7.434 -6.499 7.386 1.00 96.69 83 LYS A N 1
ATOM 634 C CA . LYS A 1 83 ? -6.548 -6.692 8.548 1.00 96.69 83 LYS A CA 1
ATOM 635 C C . LYS A 1 83 ? -5.083 -6.860 8.156 1.00 96.69 83 LYS A C 1
ATOM 637 O O . LYS A 1 83 ? -4.206 -6.816 9.016 1.00 96.69 83 LYS A O 1
ATOM 642 N N . ARG A 1 84 ? -4.804 -7.076 6.866 1.00 97.25 84 ARG A N 1
ATOM 643 C CA . ARG A 1 84 ? -3.471 -7.417 6.370 1.00 97.25 84 ARG A CA 1
ATOM 644 C C . ARG A 1 84 ? -3.140 -6.682 5.082 1.00 97.25 84 ARG A C 1
ATOM 646 O O . ARG A 1 84 ? -4.031 -6.422 4.287 1.00 97.25 84 ARG A O 1
ATOM 653 N N . ILE A 1 85 ? -1.855 -6.410 4.879 1.00 97.44 85 ILE A N 1
ATOM 654 C CA . ILE A 1 85 ? -1.330 -5.747 3.681 1.00 97.44 85 ILE A CA 1
ATOM 655 C C . ILE A 1 85 ? -0.025 -6.399 3.217 1.00 97.44 85 ILE A C 1
ATOM 657 O O . ILE A 1 85 ? 0.764 -6.902 4.024 1.00 97.44 85 ILE A O 1
ATOM 661 N N . GLY A 1 86 ? 0.201 -6.389 1.909 1.00 96.44 86 GLY A N 1
ATOM 662 C CA . GLY A 1 86 ? 1.487 -6.663 1.280 1.00 96.44 86 GLY A CA 1
ATOM 663 C C . GLY A 1 86 ? 1.803 -5.564 0.275 1.00 96.44 86 GLY A C 1
ATOM 664 O O . GLY A 1 86 ? 0.894 -5.021 -0.336 1.00 96.44 86 GLY A O 1
ATOM 665 N N . VAL A 1 87 ? 3.082 -5.225 0.135 1.00 96.75 87 VAL A N 1
ATOM 666 C CA . VAL A 1 87 ? 3.559 -4.253 -0.853 1.00 96.75 87 VAL A CA 1
ATOM 667 C C . VAL A 1 87 ? 4.722 -4.886 -1.598 1.00 96.75 87 VAL A C 1
ATOM 669 O O . VAL A 1 87 ? 5.664 -5.361 -0.959 1.00 96.75 87 VAL A O 1
ATOM 672 N N . GLY A 1 88 ? 4.634 -4.885 -2.925 1.00 93.81 88 GLY A N 1
ATOM 673 C CA . GLY A 1 88 ? 5.718 -5.209 -3.841 1.00 93.81 88 GLY A CA 1
ATOM 674 C C . GLY A 1 88 ? 6.176 -3.944 -4.552 1.00 93.81 88 GLY A C 1
ATOM 675 O O . GLY A 1 88 ? 5.362 -3.073 -4.850 1.00 93.81 88 GLY A O 1
ATOM 676 N N . ILE A 1 89 ? 7.478 -3.821 -4.791 1.00 93.12 89 ILE A N 1
ATOM 677 C CA . ILE A 1 89 ? 8.046 -2.724 -5.580 1.00 93.12 89 ILE A CA 1
ATOM 678 C C . ILE A 1 89 ? 8.999 -3.362 -6.575 1.00 93.12 89 ILE A C 1
ATOM 680 O O . ILE A 1 89 ? 9.910 -4.089 -6.183 1.00 93.12 89 ILE A O 1
ATOM 684 N N . SER A 1 90 ? 8.789 -3.090 -7.855 1.00 90.75 90 SER A N 1
ATOM 685 C CA . SER A 1 90 ? 9.711 -3.479 -8.912 1.00 90.75 90 SER A CA 1
ATOM 686 C C . SER A 1 90 ? 10.134 -2.234 -9.678 1.00 90.75 90 SER A C 1
ATOM 688 O O . SER A 1 90 ? 9.387 -1.257 -9.739 1.00 90.75 90 SER A O 1
ATOM 690 N N . ARG A 1 91 ? 11.356 -2.245 -10.201 1.00 82.00 91 ARG A N 1
ATOM 691 C CA . ARG A 1 91 ? 11.823 -1.234 -11.151 1.00 82.00 91 ARG A CA 1
ATOM 692 C C . ARG A 1 91 ? 11.727 -1.867 -12.533 1.00 82.00 91 ARG A C 1
ATOM 694 O O . ARG A 1 91 ? 12.051 -3.047 -12.662 1.00 82.00 91 ARG A O 1
ATOM 701 N N . GLY A 1 92 ? 11.263 -1.109 -13.526 1.00 67.56 92 GLY A N 1
ATOM 702 C CA . GLY A 1 92 ? 11.334 -1.543 -14.922 1.00 67.56 92 GLY A CA 1
ATOM 703 C C . GLY A 1 92 ? 12.766 -1.943 -15.289 1.00 67.56 92 GLY A C 1
ATOM 704 O O . GLY A 1 92 ? 13.720 -1.447 -14.687 1.00 67.56 92 GLY A O 1
ATOM 705 N N . ALA A 1 93 ? 12.914 -2.856 -16.251 1.00 58.31 93 ALA A N 1
ATOM 706 C CA . ALA A 1 93 ? 14.221 -3.208 -16.820 1.00 58.31 93 ALA A CA 1
ATOM 707 C C . ALA A 1 93 ? 14.826 -2.057 -17.654 1.00 58.31 93 ALA A C 1
ATOM 709 O O . ALA A 1 93 ? 15.974 -2.115 -18.092 1.00 58.31 93 ALA A O 1
ATOM 710 N N . ASP A 1 94 ? 14.035 -1.015 -17.866 1.00 51.16 94 ASP A N 1
ATOM 711 C CA . ASP A 1 94 ? 14.322 0.201 -18.590 1.00 51.16 94 ASP A CA 1
ATOM 712 C C . ASP A 1 94 ? 15.299 1.037 -17.732 1.00 51.16 94 ASP A C 1
ATOM 714 O O . ASP A 1 94 ? 14.892 1.877 -16.934 1.00 51.16 94 ASP A O 1
ATOM 718 N N . ASN A 1 95 ? 16.603 0.753 -17.852 1.00 38.16 95 ASN A N 1
ATOM 719 C CA . ASN A 1 95 ? 17.713 1.598 -17.384 1.00 38.16 95 ASN A CA 1
ATOM 720 C C . ASN A 1 95 ? 17.713 2.962 -18.114 1.00 38.16 95 ASN A C 1
ATOM 722 O O . ASN A 1 95 ? 18.660 3.280 -18.837 1.00 38.16 95 ASN A O 1
ATOM 726 N N . LEU A 1 96 ? 16.657 3.755 -17.950 1.00 39.78 96 LEU A N 1
ATOM 727 C CA . LEU A 1 96 ? 16.583 5.154 -18.366 1.00 39.78 96 LEU A CA 1
ATOM 728 C C . LEU A 1 96 ? 16.316 6.039 -17.146 1.00 39.78 96 LEU A C 1
ATOM 730 O O . LEU A 1 96 ? 15.422 5.692 -16.341 1.00 39.78 96 LEU A O 1
#

Organism: NCBI:txid392030

Secondary structure (DSSP, 8-state):
--HHHHHHHHHHHHHHTTPPPPEE-HHHHHHHHHHHHHHHHHS-----TT-----S--SHHHHHHHHHTSHHHHHHHH-TT--EE-------S---

pLDDT: mean 90.68, std 11.43, range [38.16, 98.44]

Sequence (96 aa):
MSGAAVIISHNRYRQSANLAPLAASQRLRNAAQSHANHMA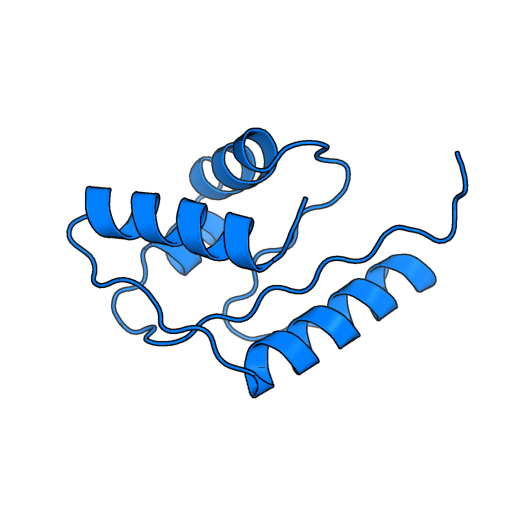QTRQIWSAVAENVAAEQTTINQVMTTWMNSPGHRDNILNGNYKRIGVGISRGADNL

Radius of gyration: 13.08 Å; chains: 1; bounding box: 30×26×33 Å

Foldseek 3Di:
DDFVVLLVVLQVVQVVVVAHRAAEDPVQQVVQQVQQVVCLEPVDHDDDPLDDDDPDDPDSVVSVVVQCPDPSSVCSSNPNPHRYHHHHHDHHPPPD

InterPro domains:
  IPR014044 CAP domain [PF00188] (10-95)
  IPR035940 CAP superfamily [G3DSA:3.40.33.10] (3-44)
  IPR035940 CAP superfamily [G3DSA:3.40.33.10] (45-96)
  IPR035940 CAP superfamily [SSF55797] (9-94)